Protein AF-J2JYI0-F1 (afdb_monomer_lite)

Foldseek 3Di:
DVVLLVVVVVVCVVVVPDVVLLVQLVVVCVVVVDDSVCSVVSSVVSVVPPPPPDPPDDDDDDQPPDVCVVPPDDD

Sequence (75 aa):
MLGHLGSEVKKLLGEGIAPDHIRAGLDRHRAKGLHPSTLPSLVHEAMNAAPTASGTAHQSWTNPTDVAAAYGGDL

Radius of gyration: 19.1 Å; chains: 1; bounding box: 50×38×34 Å

Secondary structure (DSSP, 8-state):
-HHHHHHHHHHHHHTT--HHHHHHHHHHHHHHT--GGGHHHHHHHHHHHS--SS--PPPP----S-HHHHHTS--

pLDDT: mean 84.54, std 12.77, range [53.66, 97.31]

Structure (mmCIF, N/CA/C/O backbone):
data_AF-J2JYI0-F1
#
_entry.id   AF-J2JYI0-F1
#
loop_
_atom_site.group_PDB
_atom_site.id
_atom_site.type_symbol
_atom_site.label_atom_id
_atom_site.label_alt_id
_atom_site.label_comp_id
_atom_site.label_asym_id
_atom_site.label_entity_id
_atom_site.label_seq_id
_atom_site.pdbx_PDB_ins_code
_atom_site.Cartn_x
_atom_site.Cartn_y
_atom_site.Cartn_z
_atom_site.occupancy
_atom_site.B_iso_or_equiv
_atom_site.auth_seq_id
_atom_site.auth_comp_id
_atom_site.auth_asym_id
_atom_site.auth_atom_id
_atom_site.pdbx_PDB_model_num
ATOM 1 N N . MET A 1 1 ? 17.908 -0.099 -7.317 1.00 61.59 1 MET A N 1
ATOM 2 C CA . MET A 1 1 ? 16.444 -0.058 -7.076 1.00 61.59 1 MET A CA 1
ATOM 3 C C . MET A 1 1 ? 15.956 -1.099 -6.072 1.00 61.59 1 MET A C 1
ATOM 5 O O . MET A 1 1 ? 15.125 -0.742 -5.249 1.00 61.59 1 MET A O 1
ATOM 9 N N . LEU A 1 2 ? 16.477 -2.336 -6.075 1.00 75.94 2 LEU A N 1
ATOM 10 C CA . LEU A 1 2 ? 16.011 -3.392 -5.158 1.00 75.94 2 LEU A CA 1
ATOM 11 C C . LEU A 1 2 ? 16.128 -3.015 -3.666 1.00 75.94 2 LEU A C 1
ATOM 13 O O . LEU A 1 2 ? 15.208 -3.269 -2.897 1.00 75.94 2 LEU A O 1
ATOM 17 N N . GLY A 1 3 ? 17.209 -2.324 -3.280 1.00 89.06 3 GLY A N 1
ATOM 18 C CA . GLY A 1 3 ? 17.387 -1.831 -1.908 1.00 89.06 3 GLY A CA 1
ATOM 19 C C . GLY A 1 3 ? 16.346 -0.791 -1.478 1.00 89.06 3 GLY A C 1
ATOM 20 O O . GLY A 1 3 ? 15.874 -0.841 -0.350 1.00 89.06 3 GLY A O 1
ATOM 21 N N . HIS A 1 4 ? 15.929 0.104 -2.384 1.00 90.94 4 HIS A N 1
ATOM 22 C CA . HIS A 1 4 ? 14.900 1.110 -2.081 1.00 90.94 4 HIS A CA 1
ATOM 23 C C . HIS A 1 4 ? 13.528 0.455 -1.892 1.00 90.94 4 HIS A C 1
ATOM 25 O O . HIS A 1 4 ? 12.821 0.760 -0.940 1.00 90.94 4 HIS A O 1
ATOM 31 N N . LEU A 1 5 ? 13.195 -0.529 -2.733 1.00 92.00 5 LEU A N 1
ATOM 32 C CA . LEU A 1 5 ? 11.958 -1.299 -2.593 1.00 92.00 5 LEU A CA 1
ATOM 33 C C . LEU A 1 5 ? 11.911 -2.086 -1.272 1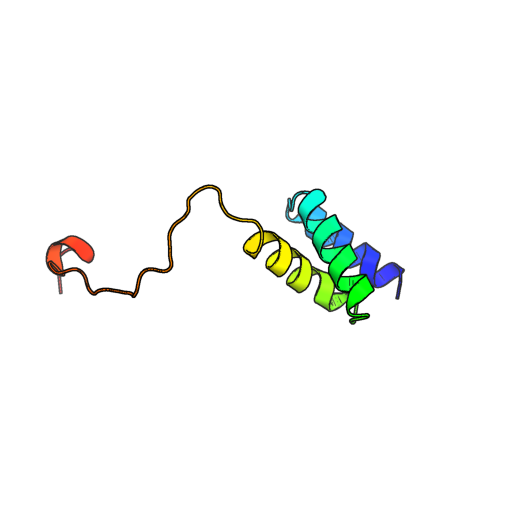.00 92.00 5 LEU A C 1
ATOM 35 O O . LEU A 1 5 ? 10.890 -2.082 -0.592 1.00 92.00 5 LEU A O 1
ATOM 39 N N . GLY A 1 6 ? 13.022 -2.717 -0.877 1.00 93.00 6 GLY A N 1
ATOM 40 C CA . GLY A 1 6 ? 13.130 -3.400 0.416 1.00 93.00 6 GLY A CA 1
ATOM 41 C C . GLY A 1 6 ? 12.975 -2.455 1.614 1.00 93.00 6 GLY A C 1
ATOM 42 O O . GLY A 1 6 ? 12.336 -2.821 2.600 1.00 93.00 6 GLY A O 1
ATOM 43 N N . SER A 1 7 ? 13.495 -1.227 1.517 1.00 95.44 7 SER A N 1
ATOM 44 C CA . SER A 1 7 ? 13.300 -0.192 2.540 1.00 95.44 7 SER A CA 1
ATOM 45 C C . SER A 1 7 ? 11.833 0.207 2.690 1.00 95.44 7 SER A C 1
ATOM 47 O O . SER A 1 7 ? 11.359 0.322 3.818 1.00 95.44 7 SER A O 1
ATOM 49 N N . GLU A 1 8 ? 11.099 0.368 1.588 1.00 96.00 8 GLU A N 1
ATOM 50 C CA . GLU A 1 8 ? 9.660 0.659 1.640 1.00 96.00 8 GLU A CA 1
ATOM 51 C C . GLU A 1 8 ? 8.872 -0.505 2.259 1.00 96.00 8 GLU A C 1
ATOM 53 O O . GLU A 1 8 ? 8.051 -0.284 3.144 1.00 96.00 8 GLU A O 1
ATOM 58 N N . VAL A 1 9 ? 9.186 -1.757 1.905 1.00 95.31 9 VAL A N 1
ATOM 59 C CA . VAL A 1 9 ? 8.570 -2.940 2.542 1.00 95.31 9 VAL A CA 1
ATOM 60 C C . VAL A 1 9 ? 8.831 -2.966 4.051 1.00 95.31 9 VAL A C 1
ATOM 62 O O . VAL A 1 9 ? 7.918 -3.230 4.831 1.00 95.31 9 VAL A O 1
ATOM 65 N N . LYS A 1 10 ? 10.060 -2.658 4.486 1.00 96.19 10 LYS A N 1
ATOM 66 C CA . LYS A 1 10 ? 10.410 -2.602 5.912 1.00 96.19 10 LYS A CA 1
ATOM 67 C C . LYS A 1 10 ? 9.608 -1.534 6.663 1.00 96.19 10 LYS A C 1
ATOM 69 O O . LYS A 1 10 ? 9.199 -1.791 7.791 1.00 96.19 10 LYS A O 1
ATOM 74 N N . LYS A 1 11 ? 9.381 -0.363 6.058 1.00 96.69 11 LYS A N 1
ATOM 75 C CA . LYS A 1 11 ? 8.563 0.708 6.654 1.00 96.69 11 LYS A CA 1
ATOM 76 C C . LYS A 1 11 ? 7.115 0.267 6.840 1.00 96.69 11 LYS A C 1
ATOM 78 O O . LYS A 1 11 ? 6.614 0.346 7.952 1.00 96.69 11 LYS A O 1
ATOM 83 N N . LEU A 1 12 ? 6.502 -0.297 5.798 1.00 96.56 12 LEU A N 1
ATOM 84 C CA . LEU A 1 12 ? 5.113 -0.772 5.837 1.00 96.56 12 LEU A CA 1
ATOM 85 C C . LEU A 1 12 ? 4.902 -1.854 6.911 1.00 96.56 12 LEU A C 1
ATOM 87 O O . LEU A 1 12 ? 3.885 -1.867 7.598 1.00 96.56 12 LEU A O 1
ATOM 91 N N . LEU A 1 13 ? 5.889 -2.735 7.104 1.00 97.00 13 LEU A N 1
ATOM 92 C CA . LEU A 1 13 ? 5.875 -3.701 8.208 1.00 97.00 13 LEU A CA 1
ATOM 93 C C . LEU A 1 13 ? 5.996 -3.021 9.581 1.00 97.00 13 LEU A C 1
ATOM 95 O O . LEU A 1 13 ? 5.332 -3.438 10.524 1.00 97.00 13 LEU A O 1
ATOM 99 N N . GLY A 1 14 ? 6.820 -1.976 9.697 1.00 97.31 14 GLY A N 1
ATOM 100 C CA . GLY A 1 14 ? 6.938 -1.168 10.915 1.00 97.31 14 GLY A CA 1
ATOM 101 C C . GLY A 1 14 ? 5.665 -0.390 11.264 1.00 97.31 14 GLY A C 1
ATOM 102 O O . GLY A 1 14 ? 5.403 -0.151 12.438 1.00 97.31 14 GLY A O 1
ATOM 103 N N . GLU A 1 15 ? 4.854 -0.049 10.265 1.00 95.56 15 GLU A N 1
ATOM 104 C CA . GLU A 1 15 ? 3.536 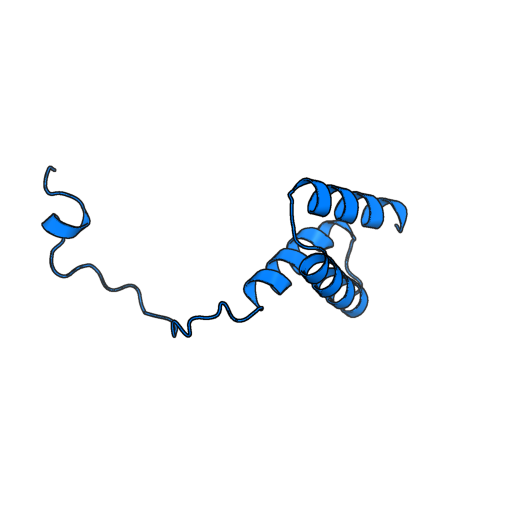0.583 10.418 1.00 95.56 15 GLU A CA 1
ATOM 105 C C . GLU A 1 15 ? 2.432 -0.417 10.813 1.00 95.56 15 GLU A C 1
ATOM 107 O O . GLU A 1 15 ? 1.313 -0.015 11.119 1.00 95.56 15 GLU A O 1
ATOM 112 N N . GLY A 1 16 ? 2.731 -1.722 10.835 1.00 95.06 16 GLY A N 1
ATOM 113 C CA . GLY A 1 16 ? 1.774 -2.768 11.205 1.00 95.06 16 GLY A CA 1
ATOM 114 C C . GLY A 1 16 ? 0.850 -3.208 10.068 1.00 95.06 16 GLY A C 1
ATOM 115 O O . GLY A 1 16 ? -0.158 -3.869 10.316 1.00 95.06 16 GLY A O 1
ATOM 116 N N . ILE A 1 17 ? 1.178 -2.878 8.815 1.00 94.94 17 ILE A N 1
ATOM 117 C CA . ILE A 1 17 ? 0.391 -3.315 7.661 1.00 94.94 17 ILE A CA 1
ATOM 118 C C . ILE A 1 17 ? 0.549 -4.826 7.472 1.00 94.94 17 ILE A C 1
ATOM 120 O O . ILE A 1 17 ? 1.662 -5.359 7.430 1.00 94.94 17 ILE A O 1
ATOM 124 N N . ALA A 1 18 ? -0.580 -5.523 7.322 1.00 94.56 18 ALA A N 1
ATOM 125 C CA . ALA A 1 18 ? -0.585 -6.970 7.157 1.00 94.56 18 ALA A CA 1
ATOM 126 C C . ALA A 1 18 ? 0.222 -7.400 5.909 1.00 94.56 18 ALA A C 1
ATOM 128 O O . ALA A 1 18 ? 0.054 -6.811 4.833 1.00 94.56 18 ALA A O 1
ATOM 129 N N . PRO A 1 19 ? 1.049 -8.462 5.999 1.00 95.00 19 PRO A N 1
ATOM 130 C CA . PRO A 1 19 ? 1.882 -8.919 4.886 1.00 95.00 19 PRO A CA 1
ATOM 131 C C . PRO A 1 19 ? 1.112 -9.215 3.595 1.00 95.00 19 PRO A C 1
ATOM 133 O O . PRO A 1 19 ? 1.655 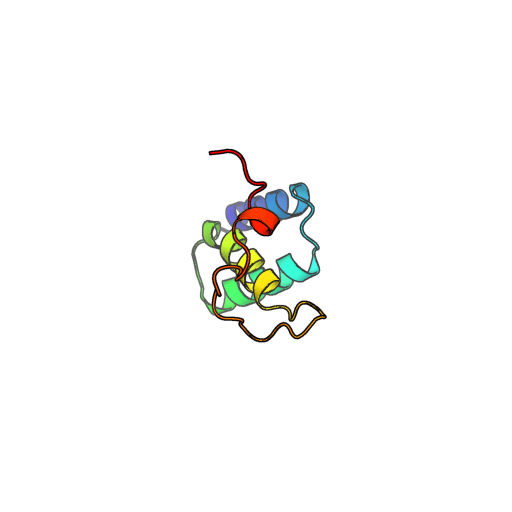-9.040 2.506 1.00 95.00 19 PRO A O 1
ATOM 136 N N . ASP A 1 20 ? -0.150 -9.632 3.692 1.00 94.50 20 ASP A N 1
ATOM 137 C CA . ASP A 1 20 ? -0.988 -9.932 2.527 1.00 94.50 20 ASP A CA 1
ATOM 138 C C . ASP A 1 20 ? -1.307 -8.683 1.699 1.00 94.50 20 ASP A C 1
ATOM 140 O O . ASP A 1 20 ? -1.233 -8.720 0.470 1.00 94.50 20 ASP A O 1
ATOM 144 N N . HIS A 1 21 ? -1.551 -7.545 2.352 1.00 94.75 21 HIS A N 1
ATOM 145 C CA . HIS A 1 21 ? -1.736 -6.267 1.663 1.00 94.75 21 HIS A CA 1
ATOM 146 C C . HIS A 1 21 ? -0.443 -5.796 0.991 1.00 94.75 21 HIS A C 1
ATOM 148 O O . HIS A 1 21 ? -0.471 -5.301 -0.137 1.00 94.75 21 HIS A O 1
ATOM 154 N N . ILE A 1 22 ? 0.704 -6.017 1.641 1.00 95.38 22 ILE A N 1
ATOM 155 C CA . ILE A 1 22 ? 2.019 -5.681 1.082 1.00 95.38 22 ILE A CA 1
ATOM 156 C C . ILE A 1 22 ? 2.307 -6.524 -0.169 1.00 95.38 22 ILE A C 1
ATOM 158 O O . ILE A 1 22 ? 2.738 -5.980 -1.187 1.00 95.38 22 ILE A O 1
ATOM 162 N N . ARG A 1 23 ? 2.027 -7.835 -0.137 1.00 95.69 23 ARG A N 1
ATOM 163 C CA . ARG A 1 23 ? 2.160 -8.724 -1.308 1.00 95.69 23 ARG A CA 1
ATOM 164 C C . ARG A 1 23 ? 1.253 -8.277 -2.454 1.00 95.69 23 ARG A C 1
ATOM 166 O O . ARG A 1 23 ? 1.726 -8.127 -3.577 1.00 95.69 23 ARG A O 1
ATOM 173 N N . ALA A 1 24 ? -0.004 -7.952 -2.157 1.00 95.12 24 ALA A N 1
ATOM 174 C CA . ALA A 1 24 ? -0.954 -7.464 -3.152 1.00 95.12 24 ALA A CA 1
ATOM 175 C C . ALA A 1 24 ? -0.528 -6.122 -3.787 1.00 95.12 24 ALA A C 1
ATOM 177 O O . ALA A 1 24 ? -0.771 -5.889 -4.975 1.00 95.12 24 ALA A O 1
ATOM 178 N N . GLY A 1 25 ? 0.110 -5.229 -3.024 1.00 94.38 25 GLY A N 1
ATOM 179 C CA . GLY A 1 25 ? 0.709 -4.001 -3.556 1.00 94.38 25 GLY A CA 1
ATOM 180 C C . GLY A 1 25 ? 1.968 -4.262 -4.389 1.00 94.38 25 GLY A C 1
ATOM 181 O O . GLY A 1 25 ? 2.145 -3.635 -5.433 1.00 94.38 25 GLY A O 1
ATOM 182 N N . LEU A 1 26 ? 2.809 -5.224 -3.990 1.00 95.00 26 LEU A N 1
ATOM 183 C CA . LEU A 1 26 ? 3.998 -5.645 -4.745 1.00 95.00 26 LEU A CA 1
ATOM 184 C C . LEU A 1 26 ? 3.642 -6.233 -6.115 1.00 95.00 26 LEU A C 1
ATOM 186 O O . LEU A 1 26 ? 4.324 -5.944 -7.096 1.00 95.00 26 LEU A O 1
ATOM 190 N N . ASP A 1 27 ? 2.574 -7.019 -6.210 1.00 95.19 27 ASP A N 1
ATOM 191 C CA . ASP A 1 27 ? 2.134 -7.586 -7.488 1.00 95.19 27 ASP A CA 1
ATOM 192 C C . ASP A 1 27 ? 1.645 -6.494 -8.449 1.00 95.19 27 ASP A C 1
ATOM 194 O O . ASP A 1 27 ? 2.035 -6.469 -9.619 1.00 95.19 27 ASP A O 1
ATOM 198 N N . ARG A 1 28 ? 0.897 -5.505 -7.938 1.00 93.31 28 ARG A N 1
ATOM 199 C CA . ARG A 1 28 ? 0.506 -4.307 -8.704 1.00 93.31 28 ARG A CA 1
ATOM 200 C C . ARG A 1 28 ? 1.713 -3.463 -9.114 1.00 93.31 28 ARG A C 1
ATOM 202 O O . ARG A 1 28 ? 1.748 -2.943 -10.228 1.00 93.31 28 ARG A O 1
ATOM 209 N N . HIS A 1 29 ? 2.701 -3.325 -8.232 1.00 94.38 29 HIS A N 1
ATOM 210 C CA . HIS A 1 29 ? 3.931 -2.575 -8.491 1.00 94.38 29 HIS A CA 1
ATOM 211 C C . HIS A 1 29 ? 4.732 -3.193 -9.639 1.00 94.38 29 HIS A C 1
ATOM 213 O O . HIS A 1 29 ? 5.124 -2.476 -10.560 1.00 94.38 29 HIS A O 1
ATOM 219 N N . ARG A 1 30 ? 4.884 -4.525 -9.641 1.00 91.38 30 ARG A N 1
ATOM 220 C CA . ARG A 1 30 ? 5.539 -5.274 -10.725 1.00 91.38 30 ARG A CA 1
ATOM 221 C C . ARG A 1 30 ? 4.791 -5.158 -12.047 1.00 91.38 30 ARG A C 1
ATOM 223 O O . ARG A 1 30 ? 5.434 -4.969 -13.072 1.00 91.38 30 ARG A O 1
ATOM 230 N N . ALA A 1 31 ? 3.460 -5.229 -12.022 1.00 93.31 31 ALA A N 1
ATOM 231 C CA . ALA A 1 31 ? 2.640 -5.101 -13.225 1.00 93.31 31 ALA A CA 1
ATOM 232 C C . ALA A 1 31 ? 2.736 -3.704 -13.863 1.00 93.31 31 ALA A C 1
ATOM 234 O O . ALA A 1 31 ? 2.771 -3.588 -15.085 1.00 93.31 31 ALA A O 1
ATOM 235 N N . LYS A 1 32 ? 2.789 -2.644 -13.043 1.00 89.69 32 LYS A N 1
ATOM 236 C CA . LYS A 1 32 ? 2.851 -1.249 -13.514 1.00 89.69 32 LYS A CA 1
ATOM 237 C C . LYS A 1 32 ? 4.289 -0.753 -13.772 1.00 89.69 32 LYS A C 1
ATOM 239 O O . LYS A 1 32 ? 4.458 0.249 -14.456 1.00 89.69 32 LYS A O 1
ATOM 244 N N . GLY A 1 33 ? 5.319 -1.411 -13.226 1.00 85.81 33 GLY A N 1
ATOM 245 C CA . GLY A 1 33 ? 6.731 -1.046 -13.425 1.00 85.81 33 GLY A CA 1
ATOM 246 C C . GLY A 1 33 ? 7.132 0.310 -12.825 1.00 85.81 33 GLY A C 1
ATOM 247 O O . GLY A 1 33 ? 8.015 0.984 -13.351 1.00 85.81 33 GLY A O 1
ATOM 248 N N . LEU A 1 34 ? 6.462 0.742 -11.751 1.00 88.94 34 LEU A N 1
ATOM 249 C CA . LEU A 1 34 ? 6.603 2.094 -11.194 1.00 88.94 34 LEU A CA 1
ATOM 250 C C . LEU A 1 34 ? 7.845 2.264 -10.301 1.00 88.94 34 LEU A C 1
ATOM 252 O O . LEU A 1 34 ? 8.493 1.306 -9.881 1.00 88.94 34 LEU A O 1
ATOM 256 N N . HIS A 1 35 ? 8.163 3.512 -9.942 1.00 92.12 35 HIS A N 1
ATOM 257 C CA . HIS A 1 35 ? 9.236 3.814 -8.989 1.00 92.12 35 HIS A CA 1
ATOM 258 C C . HIS A 1 35 ? 8.939 3.206 -7.598 1.00 92.12 35 HIS A C 1
ATOM 260 O O . HIS A 1 35 ? 7.779 3.223 -7.179 1.00 92.12 35 HIS A O 1
ATOM 266 N N . PRO A 1 36 ? 9.930 2.708 -6.829 1.00 89.50 36 PRO A N 1
ATOM 267 C CA . PRO A 1 36 ? 9.656 2.013 -5.566 1.00 89.50 36 PRO A CA 1
ATOM 268 C C . PRO A 1 36 ? 8.946 2.864 -4.502 1.00 89.50 36 PRO A C 1
ATOM 270 O O . PRO A 1 36 ? 8.171 2.317 -3.729 1.00 89.50 36 PRO A O 1
ATOM 273 N N . SER A 1 37 ? 9.113 4.193 -4.507 1.00 93.50 37 SER A N 1
ATOM 274 C CA . SER A 1 37 ? 8.375 5.098 -3.598 1.00 93.50 37 SER A CA 1
ATOM 275 C C . SER A 1 37 ? 6.856 5.109 -3.818 1.00 93.50 37 SER A C 1
ATOM 277 O O . SER A 1 37 ? 6.135 5.704 -3.029 1.00 93.50 37 SER A O 1
ATOM 279 N N . THR A 1 38 ? 6.359 4.495 -4.895 1.00 94.81 38 THR A N 1
ATOM 280 C CA . THR A 1 38 ? 4.916 4.333 -5.141 1.00 94.81 38 THR A CA 1
ATOM 281 C C . THR A 1 38 ? 4.339 3.090 -4.463 1.00 94.81 38 THR A C 1
ATOM 283 O O . THR A 1 38 ? 3.120 2.945 -4.403 1.00 94.81 38 THR A O 1
ATOM 286 N N . LEU A 1 39 ? 5.189 2.197 -3.933 1.00 95.25 39 LEU A N 1
ATOM 287 C CA . LEU A 1 39 ? 4.752 0.968 -3.274 1.00 95.25 39 LEU A CA 1
ATOM 288 C C . LEU A 1 39 ? 3.764 1.240 -2.126 1.00 95.25 39 LEU A C 1
ATOM 290 O O . LEU A 1 39 ? 2.725 0.580 -2.123 1.00 95.25 39 LEU A O 1
ATOM 294 N N . PRO A 1 40 ? 3.998 2.206 -1.209 1.00 95.25 40 PRO A N 1
ATOM 295 C CA . PRO A 1 40 ? 3.029 2.511 -0.160 1.00 95.25 40 PRO A CA 1
ATOM 296 C C . PRO A 1 40 ? 1.650 2.842 -0.730 1.00 95.25 40 PRO A C 1
ATOM 298 O O . PRO A 1 40 ? 0.651 2.288 -0.283 1.00 95.25 40 PRO A O 1
ATOM 301 N N . SER A 1 41 ? 1.573 3.678 -1.768 1.00 94.88 41 SER A N 1
ATOM 302 C CA . SER A 1 41 ? 0.301 4.041 -2.403 1.00 94.88 41 SER A CA 1
ATOM 303 C C . SER A 1 41 ? -0.416 2.833 -3.007 1.00 94.88 41 SER A C 1
ATOM 305 O O . SER A 1 41 ? -1.624 2.704 -2.851 1.00 94.88 41 SER A O 1
ATOM 307 N N . LEU A 1 42 ? 0.317 1.920 -3.649 1.00 95.12 42 LEU A N 1
ATOM 308 C CA . LEU A 1 42 ? -0.257 0.706 -4.239 1.00 95.12 42 LEU A CA 1
ATOM 309 C C . LEU A 1 42 ? -0.737 -0.297 -3.186 1.00 95.12 42 LEU A C 1
ATOM 311 O O . LEU A 1 42 ? -1.696 -1.028 -3.425 1.00 95.12 42 LEU A O 1
ATOM 315 N N . VAL A 1 43 ? -0.081 -0.343 -2.026 1.00 95.19 43 VAL A N 1
ATOM 316 C CA . VAL A 1 43 ? -0.532 -1.147 -0.884 1.00 95.19 43 VAL A CA 1
ATOM 317 C C . VAL A 1 43 ? -1.828 -0.574 -0.317 1.00 95.19 43 VAL A C 1
ATOM 319 O O . VAL A 1 43 ? -2.784 -1.323 -0.142 1.00 95.19 43 VAL A O 1
ATOM 322 N N . HIS A 1 44 ? -1.919 0.743 -0.130 1.00 94.19 44 HIS A N 1
ATOM 323 C CA . HIS A 1 44 ? -3.163 1.389 0.302 1.00 94.19 44 HIS A CA 1
ATOM 324 C C . HIS A 1 44 ? -4.289 1.227 -0.731 1.00 94.19 44 HIS A C 1
ATOM 326 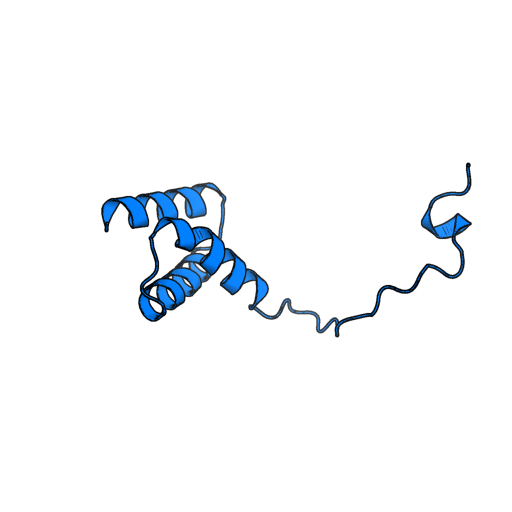O O . HIS A 1 44 ? -5.423 0.939 -0.362 1.00 94.19 44 HIS A O 1
ATOM 332 N N . GLU A 1 45 ? -3.985 1.327 -2.028 1.00 92.75 45 GLU A N 1
ATOM 333 C CA . GLU A 1 45 ? -4.929 1.006 -3.108 1.00 92.75 45 GLU A CA 1
ATOM 334 C C . GLU A 1 45 ? -5.437 -0.439 -2.970 1.00 92.75 45 GLU A C 1
ATOM 336 O O . GLU A 1 45 ? -6.639 -0.680 -3.035 1.00 92.75 45 GLU A O 1
ATOM 341 N N . ALA A 1 46 ? -4.542 -1.401 -2.724 1.00 91.25 46 ALA A N 1
ATOM 342 C CA . ALA A 1 46 ? -4.899 -2.804 -2.522 1.00 91.25 46 ALA A CA 1
ATOM 343 C C . ALA A 1 46 ? -5.773 -3.029 -1.281 1.00 91.25 46 ALA A C 1
ATOM 345 O O . ALA A 1 46 ? -6.703 -3.831 -1.335 1.00 91.25 46 ALA A O 1
ATOM 346 N N . MET A 1 47 ? -5.476 -2.331 -0.185 1.00 91.12 47 MET A N 1
ATOM 347 C CA . MET A 1 47 ? -6.256 -2.370 1.054 1.00 91.12 47 MET A CA 1
ATOM 348 C C . MET A 1 47 ? -7.658 -1.808 0.843 1.00 91.12 47 MET A C 1
ATOM 350 O O . MET A 1 47 ? -8.630 -2.428 1.256 1.00 91.12 47 MET A O 1
ATOM 354 N N . ASN A 1 48 ? -7.764 -0.681 0.143 1.00 89.12 48 ASN A N 1
ATOM 355 C CA . ASN A 1 48 ? -9.040 -0.027 -0.138 1.00 89.12 48 ASN A CA 1
ATOM 356 C C . ASN A 1 48 ? -9.874 -0.782 -1.184 1.00 89.12 48 ASN A C 1
ATOM 358 O O . ASN A 1 48 ? -11.093 -0.652 -1.208 1.00 89.12 48 ASN A O 1
ATOM 362 N N . ALA A 1 49 ? -9.226 -1.552 -2.063 1.00 83.94 49 ALA A N 1
ATOM 363 C CA . ALA A 1 49 ? -9.892 -2.389 -3.059 1.00 83.94 49 ALA A CA 1
ATOM 364 C C . ALA A 1 49 ? -10.378 -3.730 -2.491 1.00 83.94 49 ALA A C 1
ATOM 366 O O . ALA A 1 49 ? -11.208 -4.388 -3.121 1.00 83.94 49 ALA A O 1
ATOM 367 N N . ALA A 1 50 ? -9.855 -4.164 -1.338 1.00 72.50 50 ALA A N 1
ATOM 368 C CA . ALA A 1 50 ? -10.415 -5.310 -0.645 1.00 72.50 50 ALA A CA 1
ATOM 369 C C . ALA A 1 50 ? -11.845 -4.941 -0.224 1.00 72.50 50 ALA A C 1
ATOM 371 O O . ALA A 1 50 ? -12.025 -3.903 0.416 1.00 72.50 50 ALA A O 1
ATOM 372 N N . PRO A 1 51 ? -12.866 -5.741 -0.581 1.00 62.59 51 PRO A N 1
ATOM 373 C CA . PRO A 1 51 ? -14.214 -5.482 -0.117 1.00 62.59 51 PRO A CA 1
ATOM 374 C C . PRO A 1 51 ? -14.180 -5.553 1.405 1.00 62.59 51 PRO A C 1
ATOM 376 O O . PRO A 1 51 ? -14.017 -6.628 1.987 1.00 62.59 51 PRO A O 1
ATOM 379 N N . THR A 1 52 ? -14.294 -4.397 2.058 1.00 60.25 52 THR A N 1
ATOM 380 C CA . THR A 1 52 ? -14.660 -4.349 3.465 1.00 60.25 52 THR A CA 1
ATOM 381 C C . THR A 1 52 ? -15.918 -5.194 3.575 1.00 60.2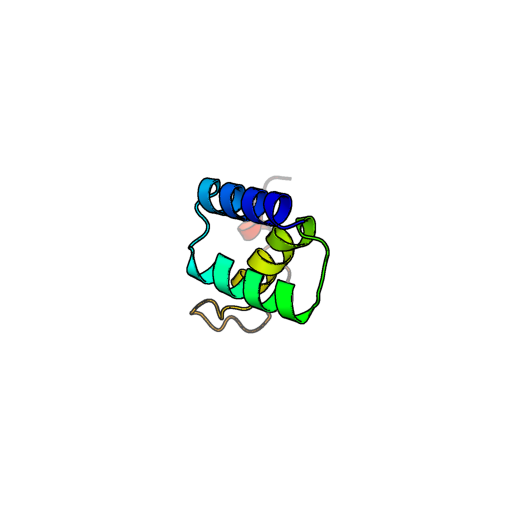5 52 THR A C 1
ATOM 383 O O . THR A 1 52 ? -16.864 -5.014 2.809 1.00 60.25 52 THR A O 1
ATOM 386 N N . ALA A 1 53 ? -15.898 -6.204 4.439 1.00 53.66 53 ALA A N 1
ATOM 387 C CA . ALA A 1 53 ? -17.032 -7.087 4.661 1.00 53.66 53 ALA A CA 1
ATOM 388 C C . ALA A 1 53 ? -18.184 -6.286 5.295 1.00 53.66 53 ALA A C 1
ATOM 390 O O . ALA A 1 53 ? -18.386 -6.301 6.502 1.00 53.66 53 ALA A O 1
ATOM 391 N N . SER A 1 54 ? -18.867 -5.494 4.478 1.00 54.97 54 SER A N 1
ATOM 392 C CA . SER A 1 54 ? -20.114 -4.772 4.692 1.00 54.97 54 SER A CA 1
ATOM 393 C C . SER A 1 54 ? -20.351 -4.000 3.404 1.00 54.97 54 SER A C 1
ATOM 395 O O . SER A 1 54 ? -19.689 -3.002 3.140 1.00 54.97 54 SER A O 1
ATOM 397 N N . GLY A 1 55 ? -21.267 -4.500 2.578 1.00 57.16 55 GLY A N 1
ATOM 398 C CA . GLY A 1 55 ? -21.724 -3.850 1.355 1.00 57.16 55 GLY A CA 1
ATOM 399 C C . GLY A 1 55 ? -22.457 -2.541 1.640 1.00 57.16 55 GLY A C 1
ATOM 400 O O . GLY A 1 55 ? -23.656 -2.433 1.397 1.00 57.16 55 GLY A O 1
ATOM 401 N N . THR A 1 56 ? -21.756 -1.531 2.143 1.00 61.84 56 THR A N 1
ATOM 402 C CA . THR A 1 56 ? -22.226 -0.156 2.093 1.00 61.84 56 THR A CA 1
ATOM 403 C C . THR A 1 56 ? -22.066 0.314 0.658 1.00 61.84 56 THR A C 1
ATOM 405 O O . THR A 1 56 ? -21.025 0.816 0.237 1.00 61.84 56 THR A O 1
ATOM 408 N N . ALA A 1 57 ? -23.127 0.100 -0.124 1.00 68.38 57 ALA A N 1
ATOM 409 C CA . ALA A 1 57 ? -23.318 0.811 -1.375 1.00 68.38 57 ALA A CA 1
ATOM 410 C C . ALA A 1 57 ? -23.052 2.303 -1.134 1.00 68.38 57 ALA A C 1
ATOM 412 O O . ALA A 1 57 ? -23.431 2.838 -0.089 1.00 68.38 57 ALA A O 1
ATOM 413 N N . HIS A 1 58 ? -22.373 2.946 -2.082 1.00 68.62 58 HIS A N 1
ATOM 414 C CA . HIS A 1 58 ? -22.079 4.371 -2.020 1.00 68.62 58 HIS A CA 1
ATOM 415 C C . HIS A 1 58 ? -23.355 5.158 -1.679 1.00 68.62 58 HIS A C 1
ATOM 417 O O . HIS A 1 58 ? -24.323 5.123 -2.437 1.00 68.62 58 HIS A O 1
ATOM 423 N N . GLN A 1 59 ? -23.360 5.831 -0.526 1.00 70.12 59 GLN A N 1
ATOM 424 C CA . GLN A 1 59 ? -24.449 6.706 -0.100 1.00 70.12 59 GLN A CA 1
ATOM 425 C C . GLN A 1 59 ? -24.063 8.142 -0.431 1.00 70.12 59 GLN A C 1
ATOM 427 O O . GLN A 1 59 ? -22.990 8.608 -0.042 1.00 70.12 59 GLN A O 1
ATOM 432 N N . SER A 1 60 ? -24.937 8.851 -1.139 1.00 77.88 60 SER A N 1
ATOM 433 C CA . SER A 1 60 ? -24.779 10.290 -1.321 1.00 77.88 60 SER A CA 1
ATOM 434 C C . SER A 1 60 ? -24.878 10.979 0.037 1.00 77.88 60 SER A C 1
ATOM 436 O O . SER A 1 60 ? -25.788 10.690 0.818 1.00 77.88 60 SER A O 1
ATOM 438 N N . TRP A 1 61 ? -23.949 11.897 0.318 1.00 77.19 61 TRP A N 1
ATOM 439 C CA . TRP A 1 61 ? -24.008 12.711 1.529 1.00 77.19 61 TRP A CA 1
ATOM 440 C C . TRP A 1 61 ? -25.342 13.459 1.571 1.00 77.19 61 TRP A C 1
ATOM 442 O O . TRP A 1 61 ? -25.605 14.331 0.743 1.00 77.19 61 TRP A O 1
ATOM 452 N N . THR A 1 62 ? -26.187 13.088 2.528 1.00 80.81 62 THR A N 1
ATOM 453 C CA . THR A 1 62 ? -27.473 13.733 2.775 1.00 80.81 62 THR A CA 1
ATOM 454 C C . THR A 1 62 ? -27.355 14.476 4.093 1.00 80.81 62 THR A C 1
ATOM 456 O O . THR A 1 62 ? -27.011 13.871 5.107 1.00 80.81 62 THR A O 1
ATOM 459 N N . ASN A 1 63 ? -27.596 15.790 4.067 1.00 76.88 63 ASN A N 1
ATOM 460 C CA . ASN A 1 63 ? -27.567 16.612 5.274 1.00 76.88 63 ASN A CA 1
ATOM 461 C C . ASN A 1 63 ? -28.580 16.037 6.284 1.00 76.88 63 ASN A C 1
ATOM 463 O O . ASN A 1 63 ? -29.722 15.784 5.878 1.00 76.88 63 ASN A O 1
ATOM 467 N N . PRO A 1 64 ? -28.198 15.785 7.549 1.00 77.06 64 PRO A N 1
ATOM 468 C CA . PRO A 1 64 ? -29.138 15.341 8.571 1.00 77.06 64 PRO A CA 1
ATOM 469 C C . PRO A 1 64 ? -30.377 16.239 8.596 1.00 77.06 64 PRO A C 1
ATOM 471 O O . PRO A 1 64 ? -30.279 17.464 8.620 1.00 77.06 64 PRO A O 1
ATOM 474 N N . THR A 1 65 ? -31.557 15.616 8.574 1.00 78.88 65 THR A N 1
ATOM 475 C CA . THR A 1 65 ? -32.846 16.328 8.595 1.00 78.88 65 THR A CA 1
ATOM 476 C C . THR A 1 65 ? -33.025 17.114 9.894 1.00 78.88 65 THR A C 1
ATOM 478 O O . THR A 1 65 ? -33.723 18.123 9.913 1.00 78.88 65 THR A O 1
ATOM 481 N N . ASP A 1 66 ? -32.351 16.668 10.957 1.00 75.38 66 ASP A N 1
ATOM 482 C CA . ASP A 1 66 ? -32.241 17.355 12.235 1.00 75.38 66 ASP A CA 1
ATOM 483 C C . ASP A 1 66 ? -30.780 17.758 12.490 1.00 75.38 66 ASP A C 1
ATOM 485 O O . ASP A 1 66 ? -29.939 16.968 12.928 1.00 75.38 66 ASP A O 1
ATOM 489 N N . VAL A 1 67 ? -30.474 19.013 12.165 1.00 73.88 67 VAL A N 1
ATOM 490 C CA . VAL A 1 67 ? -29.137 19.603 12.314 1.00 73.88 67 VAL A CA 1
ATOM 491 C C . VAL A 1 67 ? -28.766 19.760 13.796 1.00 73.88 67 VAL A C 1
ATOM 493 O O . VAL A 1 67 ? -27.600 19.599 14.154 1.00 73.88 67 VAL A O 1
ATOM 496 N N . ALA A 1 68 ? -29.747 20.019 14.669 1.00 76.56 68 ALA A N 1
ATOM 497 C CA . ALA A 1 68 ? -29.527 20.214 16.102 1.00 76.56 68 ALA A CA 1
ATOM 498 C C . ALA A 1 68 ? -29.130 18.904 16.802 1.00 76.56 68 ALA A C 1
ATOM 500 O O . ALA A 1 68 ? -28.260 18.911 17.674 1.00 76.56 68 ALA A O 1
ATOM 501 N N . ALA A 1 69 ? -29.705 17.777 16.378 1.00 71.19 69 ALA A N 1
ATOM 502 C CA . ALA A 1 69 ? -29.336 16.441 16.834 1.00 71.19 69 ALA A CA 1
ATOM 503 C C . ALA A 1 69 ? -27.967 15.990 16.300 1.00 71.19 69 ALA A C 1
ATOM 505 O O . ALA A 1 69 ? -27.242 15.284 16.997 1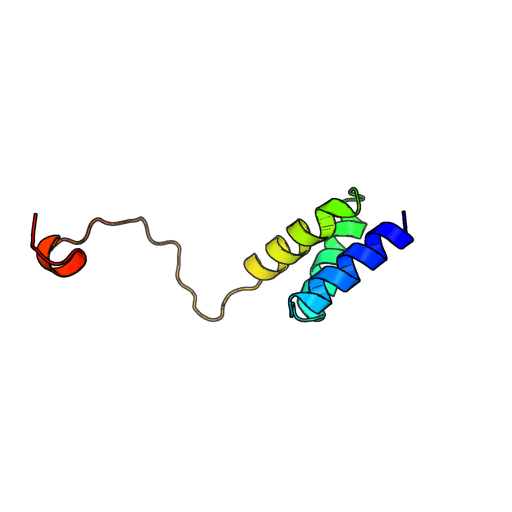.00 71.19 69 ALA A O 1
ATOM 506 N N . ALA A 1 70 ? -27.603 16.387 15.077 1.00 71.06 70 ALA A N 1
ATOM 507 C CA . ALA A 1 70 ? -26.354 15.959 14.447 1.00 71.06 70 ALA A CA 1
ATOM 508 C C . ALA A 1 70 ? -25.116 16.720 14.940 1.00 71.06 70 ALA A C 1
ATOM 510 O O . ALA A 1 70 ? -24.045 16.126 15.055 1.00 71.06 70 ALA A O 1
ATOM 511 N N . TYR A 1 71 ? -25.252 18.018 15.217 1.00 78.19 71 TYR A N 1
ATOM 512 C CA . TYR A 1 71 ? -24.119 18.878 15.568 1.00 78.19 71 TYR A CA 1
ATOM 513 C C . TYR A 1 71 ? -24.134 19.369 17.017 1.00 78.19 71 TYR A C 1
ATOM 515 O O . TYR A 1 71 ? -23.172 20.007 17.428 1.00 78.19 71 TYR A O 1
ATOM 523 N N . GLY A 1 72 ? -25.167 19.017 17.795 1.00 70.88 72 GLY A N 1
ATOM 524 C CA . GLY A 1 72 ? -25.333 19.460 19.176 1.00 70.88 72 GLY A CA 1
ATOM 525 C C . GLY A 1 72 ? -25.640 20.951 19.203 1.00 70.88 72 GLY A C 1
ATOM 526 O O . GLY A 1 72 ? -24.737 21.771 19.109 1.00 70.88 72 GLY A O 1
ATOM 527 N N . GLY A 1 73 ? -26.926 21.297 19.264 1.00 67.38 73 GLY A N 1
ATOM 528 C CA . GLY A 1 73 ? -27.391 22.681 19.202 1.00 67.38 73 GLY A CA 1
ATOM 529 C C . GLY A 1 73 ? -26.800 23.575 20.293 1.00 67.38 73 GLY A C 1
ATOM 530 O O . GLY A 1 73 ? -27.349 23.643 21.386 1.00 67.38 73 GLY A O 1
ATOM 531 N N . ASP A 1 74 ? -25.722 24.276 19.958 1.00 63.72 74 ASP A N 1
ATOM 532 C CA . ASP A 1 74 ? -25.318 25.548 20.551 1.00 63.72 74 ASP A CA 1
ATOM 533 C C . ASP A 1 74 ? -24.472 26.290 19.498 1.00 63.72 74 ASP A C 1
ATOM 535 O O . ASP A 1 74 ? -23.345 25.894 19.188 1.00 63.72 74 ASP A O 1
ATOM 539 N N . LEU A 1 75 ? -25.073 27.302 18.863 1.00 60.19 75 LEU A N 1
ATOM 540 C CA . LEU A 1 75 ? -24.417 28.283 17.991 1.00 60.19 75 LEU A CA 1
ATOM 541 C C . LEU A 1 75 ? -24.714 29.680 18.529 1.00 60.19 75 LEU A C 1
ATOM 543 O O . LEU A 1 75 ? -25.913 29.957 18.763 1.00 60.19 75 LEU A O 1
#

Organism: NCBI:txid1160718